Protein AF-A0A644WWA5-F1 (afdb_monomer_lite)

Secondary structure (DSSP, 8-state):
----TT----TT-SEEEEEE-TTTTTT--EEEEEESSHHHHHHHHHHHHHHH-TT-EEEEEEPPGGGT---

Organism: NCBI:txid1076179

pLDDT: mean 82.02, std 11.51, range [40.5, 93.06]

Sequence (71 aa):
MSMPKAYAPEQGYRYQILCRHPEYNGREWEHCDYAKDNKEKSYLIGEYRMAYGAGYEFKSILLPEKYWKEK

Structure (mmCIF, N/CA/C/O backbone):
data_AF-A0A644WWA5-F1
#
_entry.id   AF-A0A644WWA5-F1
#
loop_
_atom_site.group_PDB
_atom_site.id
_atom_site.type_symbol
_atom_site.label_atom_id
_atom_site.label_alt_id
_atom_site.label_comp_id
_atom_site.label_asym_id
_atom_site.label_entity_id
_atom_site.label_seq_id
_atom_site.pdbx_PDB_ins_code
_atom_site.Cartn_x
_atom_site.Cartn_y
_atom_site.Cartn_z
_atom_site.occupancy
_atom_site.B_iso_or_equiv
_atom_site.auth_seq_id
_atom_site.auth_comp_id
_atom_site.auth_asym_id
_atom_site.auth_atom_id
_atom_site.pdbx_PDB_model_num
ATOM 1 N N . MET A 1 1 ? 13.807 13.825 6.868 1.00 40.50 1 MET A N 1
ATOM 2 C CA . MET A 1 1 ? 13.331 12.680 6.062 1.00 40.50 1 MET A CA 1
ATOM 3 C C . MET A 1 1 ? 12.337 13.221 5.051 1.00 40.50 1 MET A C 1
ATOM 5 O O . MET A 1 1 ? 11.241 13.587 5.453 1.00 40.50 1 MET A O 1
ATOM 9 N N . SER A 1 2 ? 12.728 13.368 3.784 1.00 42.81 2 SER A N 1
ATOM 10 C CA . SER A 1 2 ? 11.797 13.810 2.741 1.00 42.81 2 SER A CA 1
ATOM 11 C C . SER A 1 2 ? 10.806 12.684 2.478 1.00 42.81 2 SER A C 1
ATOM 13 O O . SER A 1 2 ? 11.196 11.608 2.025 1.00 42.81 2 SER A O 1
ATOM 15 N N . MET A 1 3 ? 9.541 12.904 2.832 1.00 53.44 3 MET A N 1
ATOM 16 C CA . MET A 1 3 ? 8.457 12.031 2.392 1.00 53.44 3 MET A CA 1
ATOM 17 C C . MET A 1 3 ? 8.467 12.001 0.853 1.00 53.44 3 MET A C 1
ATOM 19 O O . MET A 1 3 ? 8.833 13.008 0.238 1.00 53.44 3 MET A O 1
ATOM 23 N N . PRO A 1 4 ? 8.138 10.864 0.214 1.00 58.47 4 PRO A N 1
ATOM 24 C CA . PRO A 1 4 ? 8.017 10.827 -1.239 1.00 58.47 4 PRO A CA 1
ATOM 25 C C . PRO A 1 4 ? 7.055 11.932 -1.690 1.00 58.47 4 PRO A C 1
ATOM 27 O O . PRO A 1 4 ? 6.068 12.192 -1.006 1.00 58.47 4 PRO A O 1
ATOM 30 N N . LYS A 1 5 ? 7.335 12.580 -2.827 1.00 61.19 5 LYS A N 1
ATOM 31 C CA . LYS A 1 5 ? 6.483 13.645 -3.396 1.00 61.19 5 LYS A CA 1
ATOM 32 C C . LYS A 1 5 ? 5.015 13.217 -3.509 1.00 61.19 5 LYS A C 1
ATOM 34 O O . LYS A 1 5 ? 4.123 14.034 -3.341 1.00 61.19 5 LYS A O 1
ATOM 39 N N . ALA A 1 6 ? 4.794 11.925 -3.742 1.00 68.69 6 ALA A N 1
ATOM 40 C CA . ALA A 1 6 ? 3.485 11.296 -3.823 1.00 68.69 6 ALA A CA 1
ATOM 41 C C . ALA A 1 6 ? 2.787 11.059 -2.476 1.00 68.69 6 ALA A C 1
ATOM 43 O O . ALA A 1 6 ? 1.703 10.488 -2.466 1.00 68.69 6 ALA A O 1
ATOM 44 N N . TYR A 1 7 ? 3.374 11.443 -1.338 1.00 74.81 7 TYR A N 1
ATOM 45 C CA . TYR A 1 7 ? 2.696 11.339 -0.050 1.00 74.81 7 TYR A CA 1
ATOM 46 C C . TYR A 1 7 ? 1.545 12.345 0.019 1.00 74.81 7 TYR A C 1
ATOM 48 O O . TYR A 1 7 ? 1.754 13.548 0.171 1.00 74.81 7 TYR A O 1
ATOM 56 N N . ALA A 1 8 ? 0.329 11.826 -0.070 1.00 79.00 8 ALA A N 1
ATOM 57 C CA . ALA A 1 8 ? -0.914 12.572 -0.046 1.00 79.00 8 ALA A CA 1
ATOM 58 C C . ALA A 1 8 ? -1.840 11.797 0.892 1.00 79.00 8 ALA A C 1
ATOM 60 O O . ALA A 1 8 ? -2.358 10.764 0.516 1.00 79.00 8 ALA A O 1
ATOM 61 N N . PRO A 1 9 ? -1.943 12.150 2.175 1.00 78.38 9 PRO A N 1
ATOM 62 C CA . PRO A 1 9 ? -2.833 11.439 3.082 1.00 78.38 9 PRO A CA 1
ATOM 63 C C . PRO A 1 9 ? -4.280 11.912 2.890 1.00 78.38 9 PRO A C 1
ATOM 65 O O . PRO A 1 9 ? -4.542 13.110 2.978 1.00 78.38 9 PRO A O 1
ATOM 68 N N . GLU A 1 10 ? -5.213 10.980 2.699 1.00 81.56 10 GLU A N 1
ATOM 69 C CA . GLU A 1 10 ? -6.644 11.272 2.558 1.00 81.56 10 GLU A CA 1
ATOM 70 C C . GLU A 1 10 ? -7.442 10.768 3.772 1.00 81.56 10 GLU A C 1
ATOM 72 O O . GLU A 1 10 ? -7.147 9.709 4.336 1.00 81.56 10 GLU A O 1
ATOM 77 N N . GLN A 1 11 ? -8.429 11.555 4.216 1.00 81.31 11 GLN A N 1
ATOM 78 C CA . GLN A 1 11 ? -9.313 11.177 5.324 1.00 81.31 11 GLN A CA 1
ATOM 79 C C . GLN A 1 11 ? -10.238 10.024 4.912 1.00 81.31 11 GLN A C 1
ATOM 81 O O . GLN A 1 11 ? -10.759 10.005 3.805 1.00 81.31 11 GLN A O 1
ATOM 86 N N . GLY A 1 12 ? -10.447 9.070 5.818 1.00 83.69 12 GLY A N 1
ATOM 87 C CA . GLY A 1 12 ? -11.208 7.841 5.583 1.00 83.69 12 GLY A CA 1
ATOM 88 C C . GLY A 1 12 ? -10.352 6.646 5.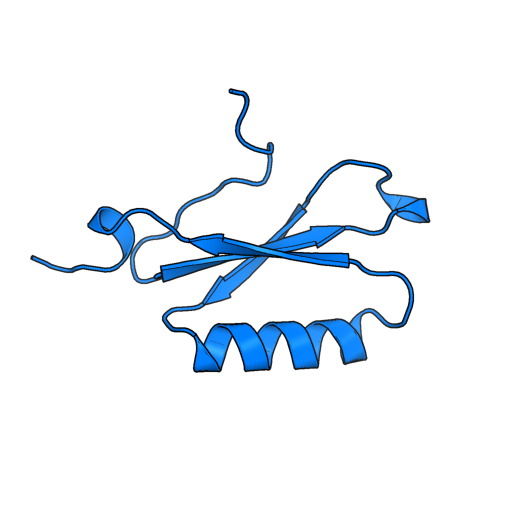149 1.00 83.69 12 GLY A C 1
ATOM 89 O O . GLY A 1 12 ? -10.830 5.513 5.192 1.00 83.69 12 GLY A O 1
ATOM 90 N N . TYR A 1 13 ? -9.074 6.856 4.810 1.00 85.75 13 TYR A N 1
ATOM 91 C CA . TYR A 1 13 ? -8.194 5.797 4.316 1.00 85.75 13 TYR A CA 1
ATOM 92 C C . TYR A 1 13 ? -7.034 5.490 5.260 1.00 85.75 13 TYR A C 1
ATOM 94 O O . TYR A 1 13 ? -6.382 6.369 5.828 1.00 85.75 13 TYR A O 1
ATOM 102 N N . ARG A 1 14 ? -6.752 4.195 5.421 1.00 88.19 14 ARG A N 1
ATOM 103 C CA . ARG A 1 14 ? -5.710 3.686 6.321 1.00 88.19 14 ARG A CA 1
ATOM 104 C C . ARG A 1 14 ? -4.370 3.506 5.631 1.00 88.19 14 ARG A C 1
ATOM 106 O O . ARG A 1 14 ? -3.326 3.600 6.274 1.00 88.19 14 ARG A O 1
ATOM 113 N N . TYR A 1 15 ? -4.387 3.234 4.337 1.00 89.94 15 TYR A N 1
ATOM 114 C CA . TYR A 1 15 ? -3.208 2.976 3.535 1.00 89.94 15 TYR A CA 1
ATOM 115 C C . TYR A 1 15 ? -3.226 3.858 2.296 1.00 89.94 15 TYR A C 1
ATOM 117 O O . TYR A 1 15 ? -4.252 4.001 1.641 1.00 89.94 15 TYR A O 1
ATOM 125 N N . GLN A 1 16 ? -2.066 4.395 1.949 1.00 90.69 16 GLN A N 1
ATOM 126 C CA . GLN A 1 16 ? -1.818 4.998 0.651 1.00 90.69 16 GLN A CA 1
ATOM 127 C C . GLN A 1 16 ? -1.001 4.021 -0.191 1.00 90.69 16 GLN A C 1
ATOM 129 O O . GLN A 1 16 ? 0.046 3.538 0.247 1.00 90.69 16 GLN A O 1
ATOM 134 N N . ILE A 1 17 ? -1.472 3.721 -1.393 1.00 91.38 17 ILE A N 1
ATOM 135 C CA . ILE A 1 17 ? -0.799 2.865 -2.362 1.00 91.38 17 ILE A CA 1
ATOM 136 C C . ILE A 1 17 ? -0.016 3.755 -3.322 1.00 91.38 17 ILE A C 1
ATOM 138 O O . ILE A 1 17 ? -0.531 4.720 -3.886 1.00 91.38 17 ILE A O 1
ATOM 142 N N . LEU A 1 18 ? 1.251 3.412 -3.495 1.00 90.38 18 LEU A N 1
ATOM 143 C CA . LEU A 1 18 ? 2.170 4.023 -4.431 1.00 90.38 18 LEU A CA 1
ATOM 144 C C . LEU A 1 18 ? 2.555 3.005 -5.499 1.00 90.38 18 LEU A C 1
ATOM 146 O O . LEU A 1 18 ? 2.737 1.822 -5.194 1.00 90.38 18 LEU A O 1
ATOM 150 N N . CYS A 1 19 ? 2.729 3.474 -6.724 1.00 89.50 19 CYS A N 1
ATOM 151 C CA . CYS A 1 19 ? 3.250 2.694 -7.836 1.00 89.50 19 CYS A CA 1
ATOM 152 C C . CYS A 1 19 ? 4.491 3.382 -8.410 1.00 89.50 19 CYS A C 1
ATOM 154 O O . CYS A 1 19 ? 4.693 4.586 -8.247 1.00 89.50 19 CYS A O 1
ATOM 156 N N . ARG A 1 20 ? 5.369 2.607 -9.037 1.00 88.25 20 ARG A N 1
ATOM 157 C CA . ARG A 1 20 ? 6.443 3.142 -9.873 1.00 88.25 20 ARG A CA 1
ATOM 158 C C . ARG A 1 20 ? 6.784 2.158 -10.972 1.00 88.25 20 ARG A C 1
ATOM 160 O O . ARG A 1 20 ? 6.706 0.949 -10.756 1.00 88.25 20 ARG A O 1
ATOM 167 N N . HIS A 1 21 ? 7.249 2.677 -12.100 1.00 85.94 21 HIS A N 1
ATOM 168 C CA . HIS A 1 21 ? 7.930 1.868 -13.097 1.00 85.94 21 HIS A CA 1
ATOM 169 C C . HIS A 1 21 ? 9.414 2.239 -13.125 1.00 85.94 21 HIS A C 1
ATOM 171 O O . HIS A 1 21 ? 9.730 3.388 -13.449 1.00 85.94 21 HIS A O 1
ATOM 177 N N . PRO A 1 22 ? 10.328 1.304 -12.821 1.00 78.19 22 PRO A N 1
ATOM 178 C CA . PRO A 1 22 ? 11.756 1.590 -12.770 1.00 78.19 22 PRO A CA 1
ATOM 179 C C . PRO A 1 22 ? 12.311 2.066 -14.120 1.00 78.19 22 PRO A C 1
ATOM 181 O O . PRO A 1 22 ? 13.264 2.840 -14.128 1.00 78.19 22 PRO A O 1
ATOM 184 N N . GLU A 1 23 ? 11.706 1.667 -15.246 1.00 77.75 23 GLU A N 1
ATOM 185 C CA . GLU A 1 23 ? 12.166 2.081 -16.582 1.00 77.75 23 GLU A CA 1
ATOM 186 C C . GLU A 1 23 ? 11.532 3.385 -17.091 1.00 77.75 23 GLU A C 1
ATOM 188 O O . GLU A 1 23 ? 12.187 4.104 -17.837 1.00 77.75 23 GLU A O 1
ATOM 193 N N . TYR A 1 24 ? 10.293 3.720 -16.695 1.00 72.31 24 TYR A N 1
ATOM 194 C CA . TYR A 1 24 ? 9.610 4.931 -17.194 1.00 72.31 24 TYR A CA 1
ATOM 195 C C . TYR A 1 24 ? 9.793 6.128 -16.252 1.00 72.31 24 TYR A C 1
ATOM 197 O O . TYR A 1 24 ? 10.090 7.227 -16.711 1.00 72.31 24 TYR A O 1
ATOM 205 N N . ASN A 1 25 ? 9.689 5.907 -14.936 1.00 66.25 25 ASN A N 1
ATOM 206 C CA . ASN A 1 25 ? 9.713 6.962 -13.913 1.00 66.25 25 ASN A C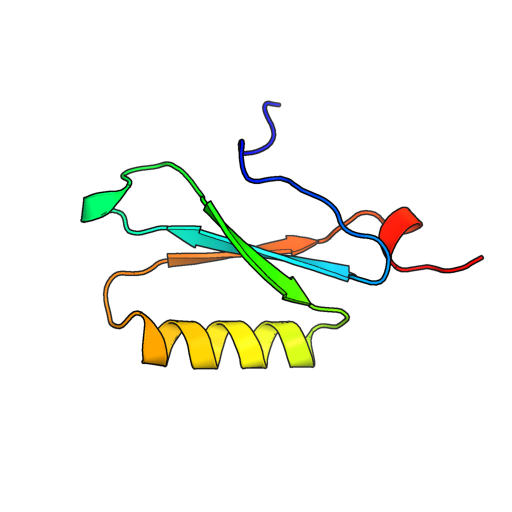A 1
ATOM 207 C C . ASN A 1 25 ? 10.902 6.830 -12.937 1.00 66.25 25 ASN A C 1
ATOM 209 O O . ASN A 1 25 ? 11.038 7.588 -11.973 1.00 66.25 25 ASN A O 1
ATOM 213 N N . GLY A 1 26 ? 11.809 5.878 -13.183 1.00 71.75 26 GLY A N 1
ATOM 214 C CA . GLY A 1 26 ? 13.051 5.725 -12.429 1.00 71.75 26 GLY A CA 1
ATOM 215 C C . GLY A 1 26 ? 12.834 5.373 -10.951 1.00 71.75 26 GLY A C 1
ATOM 216 O O . GLY A 1 26 ? 12.217 4.367 -10.604 1.00 71.75 26 GLY A O 1
ATOM 217 N N . ARG A 1 27 ? 13.409 6.184 -10.048 1.00 69.00 27 ARG A N 1
ATOM 218 C CA . ARG A 1 27 ? 13.357 5.973 -8.584 1.00 69.00 27 ARG A CA 1
ATOM 219 C C . ARG A 1 27 ? 12.177 6.663 -7.896 1.00 69.00 27 ARG A C 1
ATOM 221 O O . ARG A 1 27 ? 12.038 6.511 -6.677 1.00 69.00 27 ARG A O 1
ATOM 228 N N . GLU A 1 28 ? 11.364 7.417 -8.626 1.00 81.56 28 GLU A N 1
ATOM 229 C CA . GLU A 1 28 ? 10.273 8.190 -8.041 1.00 81.56 28 GLU A CA 1
ATOM 230 C C . GLU A 1 28 ? 9.038 7.312 -7.832 1.00 81.56 28 GLU A C 1
ATOM 232 O O . GLU A 1 28 ? 8.692 6.479 -8.663 1.00 81.56 28 GLU A O 1
ATOM 237 N N . TRP A 1 29 ? 8.411 7.459 -6.667 1.00 85.50 29 TRP A N 1
ATOM 238 C CA . TRP A 1 29 ? 7.141 6.810 -6.364 1.00 85.50 29 TRP A CA 1
ATOM 239 C C . TRP A 1 29 ? 6.014 7.772 -6.691 1.00 85.50 29 TRP A C 1
ATOM 241 O O . TRP A 1 29 ? 6.052 8.919 -6.242 1.00 85.50 29 TRP A O 1
ATOM 251 N N . GLU A 1 30 ? 5.010 7.281 -7.401 1.00 85.19 30 GLU A N 1
ATOM 252 C CA . GLU A 1 30 ? 3.795 8.007 -7.737 1.00 85.19 30 GLU A CA 1
ATOM 253 C C . GLU A 1 30 ? 2.621 7.503 -6.916 1.00 85.19 30 GLU A C 1
ATOM 255 O O . GLU A 1 30 ? 2.605 6.368 -6.432 1.00 85.19 30 GLU A O 1
ATOM 260 N N . HIS A 1 31 ? 1.645 8.381 -6.718 1.00 87.56 31 HIS A N 1
ATOM 261 C CA . HIS A 1 31 ? 0.417 8.014 -6.043 1.00 87.56 31 HIS A CA 1
ATOM 262 C C . HIS A 1 31 ? -0.419 7.151 -6.985 1.00 87.56 31 HIS A C 1
ATOM 264 O O . HIS A 1 31 ? -0.670 7.550 -8.118 1.00 87.56 31 HIS A O 1
ATOM 270 N N . CYS A 1 32 ? -0.825 5.977 -6.504 1.00 86.94 32 CYS A N 1
ATOM 271 C CA . CYS A 1 32 ? -1.673 5.062 -7.253 1.00 86.94 32 CYS A CA 1
ATOM 272 C C . CYS A 1 32 ? -3.109 5.117 -6.739 1.00 86.94 32 CYS A C 1
ATOM 274 O O . CYS A 1 32 ? -4.018 5.330 -7.527 1.00 86.94 32 CYS A O 1
ATOM 276 N N . ASP A 1 33 ? -3.303 4.882 -5.436 1.00 90.06 33 ASP A N 1
ATOM 277 C CA . ASP A 1 33 ? -4.641 4.744 -4.852 1.00 90.06 33 ASP A CA 1
ATOM 278 C C . ASP A 1 33 ? -4.625 4.822 -3.315 1.00 90.06 33 ASP A C 1
ATOM 280 O O . ASP A 1 33 ? -3.562 4.950 -2.694 1.00 90.06 33 ASP A O 1
ATOM 284 N N . TYR A 1 34 ? -5.792 4.685 -2.690 1.00 90.62 34 TYR A N 1
ATOM 285 C CA . TYR A 1 34 ? -5.972 4.571 -1.250 1.00 90.62 34 TYR A CA 1
ATOM 286 C C . TYR A 1 34 ? -6.692 3.276 -0.875 1.00 90.62 34 TYR A C 1
ATOM 288 O O . TYR A 1 34 ? -7.497 2.739 -1.619 1.00 90.62 34 TYR A O 1
ATOM 296 N N . ALA A 1 35 ? -6.414 2.764 0.321 1.00 91.06 35 ALA A N 1
ATOM 297 C CA . ALA A 1 35 ? -7.135 1.622 0.864 1.00 91.06 35 ALA A CA 1
ATOM 298 C C . ALA A 1 35 ? -7.544 1.868 2.312 1.00 91.06 35 ALA A C 1
ATOM 300 O O . ALA A 1 35 ? -6.745 2.304 3.148 1.00 91.06 35 ALA A O 1
ATOM 301 N N . LYS A 1 36 ? -8.791 1.542 2.638 1.00 89.12 36 LYS A N 1
ATOM 302 C CA . LYS A 1 36 ? -9.335 1.673 3.997 1.00 89.12 36 LYS A CA 1
ATOM 303 C C . LYS A 1 36 ? -8.840 0.575 4.937 1.00 89.12 36 LYS A C 1
ATOM 305 O O . LYS A 1 36 ? -8.719 0.775 6.144 1.00 89.12 36 LYS A O 1
ATOM 310 N N . ASP A 1 37 ? -8.504 -0.588 4.388 1.00 89.81 37 ASP A N 1
ATOM 311 C CA . ASP A 1 37 ? -8.104 -1.756 5.158 1.00 89.81 37 ASP A CA 1
ATOM 312 C C . ASP A 1 37 ? -7.122 -2.657 4.394 1.00 89.81 37 ASP A C 1
ATOM 314 O O . ASP A 1 37 ? -6.803 -2.453 3.223 1.00 89.81 37 ASP A O 1
ATOM 318 N N . ASN A 1 38 ? -6.587 -3.656 5.095 1.00 89.19 38 ASN A N 1
ATOM 319 C CA . ASN A 1 38 ? -5.547 -4.529 4.563 1.00 89.19 38 ASN A CA 1
ATOM 320 C C . ASN A 1 38 ? -6.058 -5.461 3.444 1.00 89.19 38 ASN A C 1
ATOM 322 O O . ASN A 1 38 ? -5.277 -5.836 2.572 1.00 89.19 38 ASN A O 1
ATOM 326 N N . LYS A 1 39 ? -7.350 -5.821 3.453 1.00 91.62 39 LYS A N 1
ATOM 327 C CA . LYS A 1 39 ? -7.991 -6.631 2.409 1.00 91.62 39 LYS A CA 1
ATOM 328 C C . LYS A 1 39 ? -8.137 -5.810 1.135 1.00 91.62 39 LYS A C 1
ATOM 330 O O . LYS A 1 39 ? -7.717 -6.278 0.081 1.00 91.62 39 LYS A O 1
ATOM 335 N N . GLU A 1 40 ? -8.655 -4.588 1.244 1.00 90.94 40 GLU A N 1
ATOM 336 C CA . GLU A 1 40 ? -8.772 -3.665 0.108 1.00 90.94 40 GLU A CA 1
ATOM 337 C C . GLU A 1 40 ? -7.397 -3.348 -0.491 1.00 90.94 40 GLU A C 1
ATOM 339 O O . GLU A 1 40 ? -7.200 -3.467 -1.695 1.00 90.94 40 GLU A O 1
ATOM 344 N N . LYS A 1 41 ? -6.396 -3.096 0.360 1.00 91.75 41 LYS A N 1
ATOM 345 C CA . LYS A 1 41 ? -5.004 -2.888 -0.059 1.00 91.75 41 LYS A CA 1
ATOM 346 C C . LYS A 1 41 ? -4.456 -4.062 -0.876 1.00 91.75 41 LYS A C 1
ATOM 348 O O . LYS A 1 41 ? -3.852 -3.856 -1.924 1.00 91.75 41 LYS A O 1
ATOM 353 N N . SER A 1 42 ? -4.621 -5.293 -0.389 1.00 91.00 42 SER A N 1
ATOM 354 C CA . SER A 1 42 ? -4.144 -6.487 -1.096 1.00 91.00 42 SER A CA 1
ATOM 355 C C . SER A 1 42 ? -4.900 -6.732 -2.400 1.00 91.00 42 SER A C 1
ATOM 357 O O . SER A 1 42 ? -4.276 -7.136 -3.379 1.00 91.00 42 SER A O 1
ATOM 359 N N . TYR A 1 43 ? -6.207 -6.462 -2.419 1.00 93.06 43 TYR A N 1
ATOM 360 C CA . TYR A 1 43 ? -7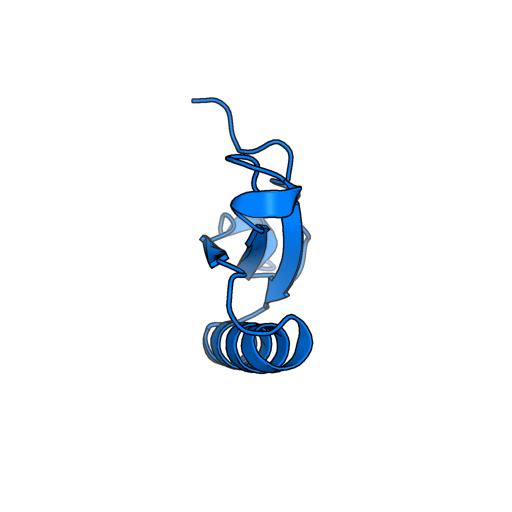.028 -6.546 -3.622 1.00 93.06 43 TYR A CA 1
ATOM 361 C C . TYR A 1 43 ? -6.550 -5.550 -4.686 1.00 93.06 43 TYR A C 1
ATOM 363 O O . TYR A 1 43 ? -6.176 -5.967 -5.777 1.00 93.06 43 TYR A O 1
ATOM 371 N N . LEU A 1 44 ? -6.442 -4.264 -4.336 1.00 91.62 44 LEU A N 1
ATOM 372 C CA . LEU A 1 44 ? -6.002 -3.203 -5.245 1.00 91.62 44 LEU A CA 1
ATOM 373 C C . LEU A 1 44 ? -4.599 -3.460 -5.798 1.00 91.62 44 LEU A C 1
ATOM 375 O O . LEU A 1 44 ? -4.385 -3.351 -6.997 1.00 91.62 44 LEU A O 1
ATOM 379 N N . ILE A 1 45 ? -3.638 -3.862 -4.960 1.00 90.56 45 ILE A N 1
ATOM 380 C CA . ILE A 1 45 ? -2.289 -4.208 -5.442 1.00 90.56 45 ILE A CA 1
ATOM 381 C C . ILE A 1 45 ? -2.337 -5.384 -6.430 1.00 90.56 45 ILE A C 1
ATOM 383 O O . ILE A 1 45 ? -1.564 -5.402 -7.386 1.00 90.56 45 ILE A O 1
ATOM 387 N N . GLY A 1 46 ? -3.216 -6.365 -6.210 1.00 90.81 46 GLY A N 1
ATOM 388 C CA . GLY A 1 46 ? -3.424 -7.477 -7.137 1.00 90.81 46 GLY A CA 1
ATOM 389 C C . GLY A 1 46 ? -3.968 -7.007 -8.485 1.00 90.81 46 GLY A C 1
ATOM 390 O O . GLY A 1 46 ? -3.360 -7.291 -9.515 1.00 90.81 46 GLY A O 1
ATOM 391 N N . GLU A 1 47 ? -5.052 -6.233 -8.461 1.00 91.56 47 GLU A N 1
ATOM 392 C CA . GLU A 1 47 ? -5.672 -5.643 -9.654 1.00 91.56 47 GLU A CA 1
ATOM 393 C C . GLU A 1 47 ? -4.674 -4.778 -10.427 1.00 91.56 47 GLU A C 1
ATOM 395 O O . GLU A 1 47 ? -4.489 -4.956 -11.629 1.00 91.56 47 GLU A O 1
ATOM 400 N N . TYR A 1 48 ? -3.947 -3.899 -9.735 1.00 89.56 48 TYR A N 1
ATOM 401 C CA . TYR A 1 48 ? -2.968 -3.024 -10.366 1.00 89.56 48 TYR A CA 1
ATOM 402 C C . TYR A 1 48 ? -1.780 -3.785 -10.941 1.00 89.56 48 TYR A C 1
ATOM 404 O O . TYR A 1 48 ? -1.321 -3.454 -12.030 1.00 89.56 48 TYR A O 1
ATOM 412 N N . ARG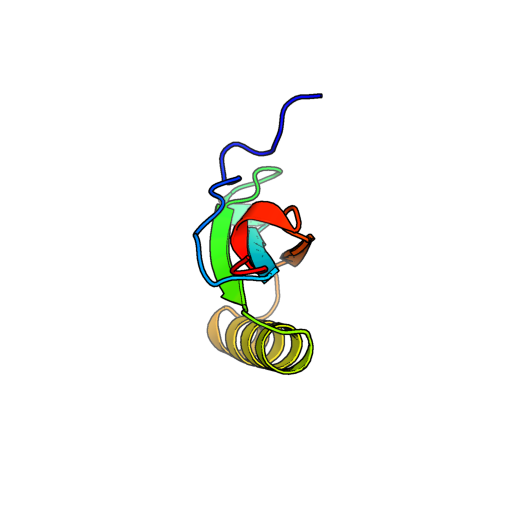 A 1 49 ? -1.309 -4.848 -10.285 1.00 88.38 49 ARG A N 1
ATOM 413 C CA . ARG A 1 49 ? -0.282 -5.720 -10.871 1.00 88.38 49 ARG A CA 1
ATOM 414 C C . ARG A 1 49 ? -0.741 -6.373 -12.169 1.00 88.38 49 ARG A C 1
ATOM 416 O O . ARG A 1 49 ? 0.075 -6.537 -13.071 1.00 88.38 49 ARG A O 1
ATOM 423 N N . MET A 1 50 ? -2.017 -6.740 -12.266 1.00 88.94 50 MET A N 1
ATOM 424 C CA . MET A 1 50 ? -2.578 -7.311 -13.490 1.00 88.94 50 MET A CA 1
ATOM 425 C C . MET A 1 50 ? -2.794 -6.246 -14.570 1.00 88.94 50 MET A C 1
ATOM 427 O O . MET A 1 50 ? -2.472 -6.494 -15.727 1.00 88.94 50 MET A O 1
ATOM 431 N N . ALA A 1 51 ? -3.290 -5.065 -1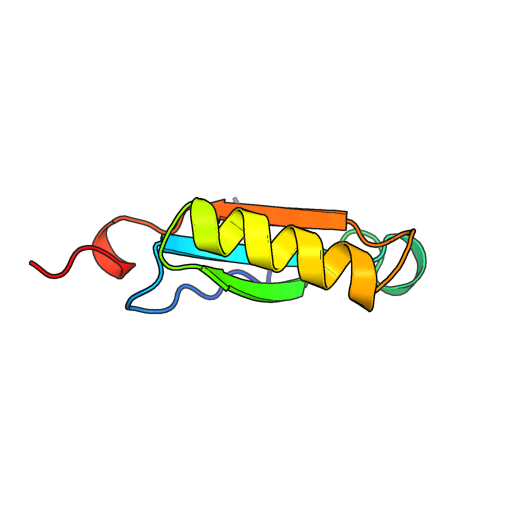4.195 1.00 88.69 51 ALA A N 1
ATOM 432 C CA . ALA A 1 51 ? -3.616 -3.986 -15.124 1.00 88.69 51 ALA A CA 1
ATOM 433 C C . ALA A 1 51 ? -2.377 -3.285 -15.702 1.00 88.69 51 ALA A C 1
ATOM 435 O O . ALA A 1 51 ? -2.295 -3.078 -16.909 1.00 88.69 51 ALA A O 1
ATOM 436 N N . TYR A 1 52 ? -1.406 -2.931 -14.854 1.00 83.56 52 TYR A N 1
ATOM 437 C CA . TYR A 1 52 ? -0.172 -2.266 -15.284 1.00 83.56 52 TYR A CA 1
ATOM 438 C C . TYR A 1 52 ? 0.822 -3.231 -15.946 1.00 83.56 52 TYR A C 1
ATOM 440 O O . TYR A 1 52 ? 1.638 -2.814 -16.765 1.00 83.56 52 TYR A O 1
ATOM 448 N N . GLY A 1 53 ? 0.756 -4.520 -15.603 1.00 80.81 53 GLY A N 1
ATOM 449 C CA . GLY A 1 53 ? 1.630 -5.551 -16.150 1.00 80.81 53 GLY A CA 1
ATOM 450 C C . GLY A 1 53 ? 2.965 -5.712 -15.414 1.00 80.81 53 GLY A C 1
ATOM 451 O O . GLY A 1 53 ? 3.251 -5.090 -14.386 1.00 80.81 53 GLY A O 1
ATOM 452 N N . ALA A 1 54 ? 3.790 -6.623 -15.933 1.00 77.44 54 ALA A N 1
ATOM 453 C CA . ALA A 1 54 ? 5.090 -6.949 -15.359 1.00 77.44 54 ALA A CA 1
ATOM 454 C C . ALA A 1 54 ? 6.071 -5.776 -15.522 1.00 77.44 54 ALA A C 1
ATOM 456 O O . ALA A 1 54 ? 6.284 -5.304 -16.632 1.00 77.44 54 ALA A O 1
ATOM 457 N N . GLY A 1 55 ? 6.674 -5.335 -14.414 1.00 81.50 55 GLY A N 1
ATOM 458 C CA . GLY A 1 55 ? 7.632 -4.220 -14.381 1.00 81.50 55 GLY A CA 1
ATOM 459 C C . GLY A 1 55 ? 7.256 -3.129 -13.380 1.00 81.50 55 GLY A C 1
ATOM 460 O O . GLY A 1 55 ? 8.136 -2.476 -12.826 1.00 81.50 55 GLY A O 1
ATOM 461 N N . TYR A 1 56 ? 5.968 -2.987 -13.049 1.00 86.50 56 TYR A N 1
ATOM 462 C CA . TYR A 1 56 ? 5.527 -2.044 -12.022 1.00 86.50 56 TYR A CA 1
ATOM 463 C C . TYR A 1 56 ? 5.792 -2.560 -10.603 1.00 86.50 56 TYR A C 1
ATOM 465 O O . TYR A 1 56 ? 5.431 -3.680 -10.223 1.00 86.50 56 TYR A O 1
ATOM 473 N N . GLU A 1 57 ? 6.398 -1.704 -9.785 1.00 88.81 57 GLU A N 1
ATOM 474 C CA . GLU A 1 57 ? 6.566 -1.917 -8.355 1.00 88.81 57 GLU A CA 1
ATOM 475 C C . GLU A 1 57 ? 5.470 -1.178 -7.585 1.00 88.81 57 GLU A C 1
ATOM 477 O O . GLU A 1 57 ? 5.181 -0.013 -7.851 1.00 88.81 57 GLU A O 1
ATOM 482 N N . PHE A 1 58 ? 4.899 -1.843 -6.581 1.00 89.25 58 PHE A N 1
ATOM 483 C CA . PHE A 1 58 ? 3.844 -1.290 -5.734 1.00 89.25 58 PHE A CA 1
ATOM 484 C C . PHE A 1 58 ? 4.299 -1.246 -4.281 1.00 89.25 58 PHE A C 1
ATOM 486 O O . PHE A 1 58 ? 4.912 -2.190 -3.777 1.00 89.25 58 PHE A O 1
ATOM 493 N N . LYS A 1 59 ? 3.974 -0.156 -3.588 1.00 88.44 59 LYS A N 1
ATOM 494 C CA . LYS A 1 59 ? 4.307 0.047 -2.179 1.00 88.44 59 LYS A CA 1
ATOM 495 C C . LYS A 1 59 ? 3.125 0.642 -1.440 1.00 88.44 59 LYS A C 1
ATOM 497 O O . LYS A 1 59 ? 2.554 1.629 -1.869 1.00 88.44 59 LYS A O 1
ATOM 502 N N . SER A 1 60 ? 2.798 0.083 -0.282 1.00 90.00 60 SER A N 1
ATOM 503 C CA . SER A 1 60 ? 1.785 0.651 0.606 1.00 90.00 60 SER A CA 1
ATOM 504 C C . SER A 1 60 ? 2.430 1.405 1.764 1.00 90.00 60 SER A C 1
ATOM 506 O O . SER A 1 60 ? 3.292 0.851 2.452 1.00 90.00 60 SER A O 1
ATOM 508 N N . ILE A 1 61 ? 1.973 2.625 2.023 1.00 89.56 61 ILE A N 1
ATOM 509 C CA . ILE A 1 61 ? 2.309 3.426 3.199 1.00 89.56 61 ILE A CA 1
ATOM 510 C C . ILE A 1 61 ? 1.121 3.390 4.154 1.00 89.56 61 ILE A C 1
ATOM 512 O O . ILE A 1 61 ? -0.011 3.635 3.751 1.00 89.56 61 ILE A O 1
ATOM 516 N N . LEU A 1 62 ? 1.373 3.085 5.426 1.00 89.25 62 LEU A N 1
ATOM 517 C CA . LEU A 1 62 ? 0.357 3.206 6.467 1.00 89.25 62 LEU A CA 1
ATOM 518 C C . LEU A 1 62 ? 0.186 4.687 6.823 1.00 89.25 62 LEU A C 1
ATOM 520 O O . LEU A 1 62 ? 1.148 5.339 7.235 1.00 89.25 62 LEU A O 1
ATOM 524 N N . LEU A 1 63 ? -1.031 5.201 6.671 1.00 87.94 63 LEU A N 1
ATOM 525 C CA . LEU A 1 63 ? -1.366 6.560 7.065 1.00 87.94 63 LEU A CA 1
ATOM 526 C C . LEU A 1 63 ? -1.517 6.651 8.596 1.00 87.94 63 LEU A C 1
ATOM 528 O O . LEU A 1 63 ? -1.979 5.699 9.236 1.00 87.94 63 LEU A O 1
ATOM 532 N N . PRO A 1 64 ? -1.135 7.787 9.210 1.00 85.25 64 PRO A N 1
ATOM 533 C CA . PRO A 1 64 ? -1.347 8.025 10.636 1.00 85.25 64 PRO A CA 1
ATOM 534 C C . PRO A 1 64 ? -2.813 7.843 11.058 1.00 85.25 64 PRO A C 1
ATOM 536 O O . PRO A 1 64 ? -3.713 8.224 10.313 1.00 85.25 64 PRO A O 1
ATOM 539 N N . GLU A 1 65 ? -3.053 7.350 12.282 1.00 83.62 65 GLU A N 1
ATOM 540 C CA . GLU A 1 65 ? -4.405 7.075 12.815 1.00 83.62 65 GLU A CA 1
ATOM 541 C C . GLU A 1 65 ? -5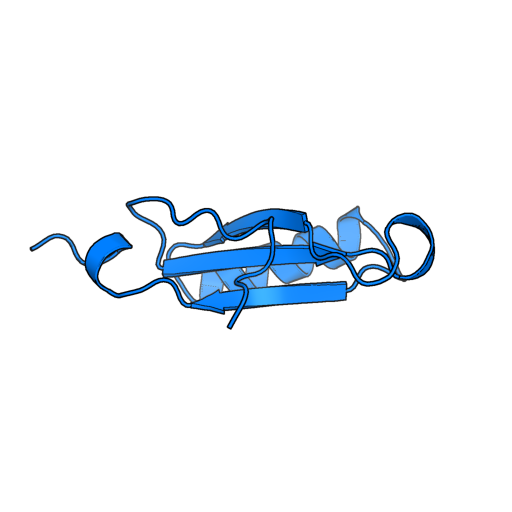.380 8.249 12.670 1.00 83.62 65 GLU A C 1
ATOM 543 O O . GLU A 1 65 ? -6.557 8.032 12.418 1.00 83.62 65 GLU A O 1
ATOM 548 N N . LYS A 1 66 ? -4.895 9.495 12.745 1.00 83.88 66 LYS A N 1
ATOM 549 C CA . LYS A 1 66 ? -5.718 10.708 12.581 1.00 83.88 66 LYS A CA 1
ATOM 550 C C . LYS A 1 66 ? -6.483 10.796 11.249 1.00 83.88 66 LYS A C 1
ATOM 552 O O . LYS A 1 66 ? -7.377 11.626 11.143 1.00 83.88 66 LYS A O 1
ATOM 557 N N . TYR A 1 67 ? -6.098 10.015 10.237 1.00 80.50 67 TYR A N 1
ATOM 558 C CA . TYR A 1 67 ? -6.750 10.018 8.926 1.00 80.50 67 TYR A CA 1
ATOM 559 C C . TYR A 1 67 ? -7.857 8.970 8.793 1.00 80.50 67 TYR A C 1
ATOM 561 O O . TYR A 1 67 ? -8.766 9.182 8.008 1.00 80.50 67 TYR A O 1
ATOM 569 N N . TRP A 1 68 ? -7.826 7.878 9.558 1.00 79.12 68 TRP A N 1
ATOM 570 C CA . TRP A 1 68 ? -8.781 6.763 9.412 1.00 79.12 68 TRP A CA 1
ATOM 571 C C . TRP A 1 68 ? -9.499 6.381 10.704 1.00 79.12 68 TRP A C 1
ATOM 573 O O . TRP A 1 68 ? -10.347 5.494 10.709 1.00 79.12 68 TRP A O 1
ATOM 583 N N . LYS A 1 69 ? -9.158 7.033 11.810 1.00 75.25 69 LYS A N 1
ATOM 584 C CA . LYS A 1 69 ? -9.849 6.895 13.081 1.00 75.25 69 LYS A CA 1
ATOM 585 C C . LYS A 1 69 ? -10.702 8.139 13.276 1.00 75.25 69 LYS A C 1
ATOM 587 O O . LYS A 1 69 ? -10.199 9.181 13.698 1.00 75.25 69 LYS A O 1
ATOM 592 N N . GLU A 1 70 ? -11.976 8.032 12.918 1.00 63.84 70 GLU A N 1
ATOM 593 C CA . GLU A 1 70 ? -12.981 8.984 13.385 1.00 63.84 70 GLU A CA 1
ATOM 594 C C . GLU A 1 70 ? -13.070 8.854 14.913 1.00 63.84 70 GLU A C 1
ATOM 596 O O . GLU A 1 70 ? -13.019 7.746 15.454 1.00 63.84 70 GLU A O 1
ATOM 601 N N . LYS A 1 71 ? -13.029 10.000 15.597 1.00 54.97 71 LYS A N 1
ATOM 602 C CA . LYS A 1 71 ? -12.973 10.093 17.061 1.00 54.97 71 LYS A CA 1
ATOM 603 C C . LYS A 1 71 ? -14.237 9.562 17.720 1.00 54.97 71 LYS A C 1
ATOM 605 O O . LYS A 1 71 ? -15.327 9.841 17.181 1.00 54.97 71 LYS A O 1
#

Foldseek 3Di:
DDDQPQDDQAAQFFKWKWKDACVPHNPGTHTDDTHNDPVRVVVVVVVCCVVVDPRMDMDIDGDPCVRNDDD

Radius of gyration: 12.57 Å; chains: 1; bounding box: 26×21×34 Å